Protein AF-A0A7S2V1C2-F1 (afdb_monomer_lite)

Sequence (111 aa):
KQDGMVNLHDRGDHCLAPGCNRSAKFGPPGGKSRSYCAQHKQAGMLHVEGCQAEGCSTRACYGLPGKKKTSCAKHKQDGMVPYRPPSYLNRKRDGNLQAARQDYEEEMQAA

Radius of gyration: 17.14 Å; chains: 1; bounding box: 34×41×41 Å

pLDDT: mean 80.81, std 12.83, range [32.84, 92.0]

InterPro domains:
  IPR036290 Phenylalanine zipper superfamily [G3DSA:6.10.140.110] (31-84)
  IPR043822 EsV-1-7 cysteine-rich motif [PF19114] (15-48)
  IPR043822 EsV-1-7 cysteine-rich motif [PF19114] (51-81)
  IPR043822 EsV-1-7 cysteine-rich motif [SM01425] (15-50)
  IPR043822 EsV-1-7 cysteine-rich motif [SM01425] (51-94)

Foldseek 3Di:
DDDDPDPPVCQQQFAQDPPGRHGFFWDAPPDCGGHHDPVPHDPRIAGSQFAQDPPGRHHFQWDAVPDRGRHHPVRDDPRIDGDDPQPLVVCVVVVNNVVSVVSVVVVVVVD

Organism: NCBI:txid94617

Secondary structure (DSSP, 8-state):
-------GGGTTTB-SSTT--SBP-EE-TT-S---B-TTTPPTT-EETTB--STT--SBP-EE-TTS-EEE-TTSPPTTPEEP---HHHHHHHTT-HHHHHHHHHHHHH--

Structure (mmCIF, N/CA/C/O backbone):
data_AF-A0A7S2V1C2-F1
#
_entry.id   AF-A0A7S2V1C2-F1
#
loop_
_atom_site.group_PDB
_atom_site.id
_atom_site.type_symbol
_atom_site.label_atom_id
_atom_site.label_alt_id
_atom_site.label_comp_id
_atom_site.label_asym_id
_atom_site.label_entity_id
_atom_site.label_seq_id
_atom_site.pdbx_PDB_ins_code
_atom_site.Cartn_x
_atom_site.Cartn_y
_atom_site.Cartn_z
_atom_site.occupancy
_atom_site.B_iso_or_equiv
_atom_site.auth_seq_id
_atom_site.auth_comp_id
_atom_site.auth_asym_id
_atom_site.auth_atom_id
_atom_site.pdbx_PDB_model_num
ATOM 1 N N . LYS A 1 1 ? 17.771 24.064 -19.333 1.00 37.62 1 LYS A N 1
ATOM 2 C CA . LYS A 1 1 ? 16.741 23.131 -18.818 1.00 37.62 1 LYS A CA 1
ATOM 3 C C . LYS A 1 1 ? 17.353 22.475 -17.593 1.00 37.62 1 LYS A C 1
ATOM 5 O O . LYS A 1 1 ? 18.344 21.782 -17.755 1.00 37.62 1 LYS A O 1
ATOM 10 N N . GLN A 1 2 ? 16.924 22.872 -16.396 1.00 32.84 2 GLN A N 1
ATOM 11 C CA . GLN A 1 2 ? 17.536 22.424 -15.143 1.00 32.84 2 GLN A CA 1
ATOM 12 C C . GLN A 1 2 ? 16.941 21.055 -14.803 1.00 32.84 2 GLN A C 1
ATOM 14 O O . GLN A 1 2 ? 15.787 20.973 -14.396 1.00 32.84 2 GLN A O 1
ATOM 19 N N . ASP A 1 3 ? 17.696 19.997 -15.074 1.00 41.78 3 ASP A N 1
ATOM 20 C CA . ASP A 1 3 ? 17.308 18.607 -14.834 1.00 41.78 3 ASP A CA 1
ATOM 21 C C . ASP A 1 3 ? 18.092 18.139 -13.603 1.00 41.78 3 ASP A C 1
ATOM 23 O O . ASP A 1 3 ? 19.310 17.985 -13.676 1.00 41.78 3 ASP A O 1
ATOM 27 N N . GLY A 1 4 ? 17.449 18.054 -12.432 1.00 49.16 4 GLY A N 1
ATOM 28 C CA . GLY A 1 4 ? 18.178 17.628 -11.229 1.00 49.16 4 GLY A CA 1
ATOM 29 C C . GLY A 1 4 ? 17.611 17.969 -9.853 1.00 49.16 4 GLY A C 1
ATOM 30 O O . GLY A 1 4 ? 18.319 17.775 -8.871 1.00 49.16 4 GLY A O 1
ATOM 31 N N . MET A 1 5 ? 16.368 18.437 -9.719 1.00 47.06 5 MET A N 1
ATOM 32 C CA . MET A 1 5 ? 15.685 18.406 -8.418 1.00 47.06 5 MET A CA 1
ATOM 33 C C . MET A 1 5 ? 14.858 17.127 -8.321 1.00 47.06 5 MET A C 1
ATOM 35 O O . MET A 1 5 ? 13.684 17.102 -8.679 1.00 47.06 5 MET A O 1
ATOM 39 N N . VAL A 1 6 ? 15.480 16.049 -7.842 1.00 48.53 6 VAL A N 1
ATOM 40 C CA . VAL A 1 6 ? 14.724 14.881 -7.379 1.00 48.53 6 VAL A CA 1
ATOM 41 C C . VAL A 1 6 ? 14.106 15.238 -6.033 1.00 48.53 6 VAL A C 1
ATOM 43 O O . VAL A 1 6 ? 14.807 15.448 -5.042 1.00 48.53 6 VAL A O 1
ATOM 46 N N . ASN A 1 7 ? 12.783 15.360 -5.991 1.00 46.06 7 ASN A N 1
ATOM 47 C CA . ASN A 1 7 ? 12.073 15.519 -4.733 1.00 46.06 7 ASN A CA 1
ATOM 48 C C . ASN A 1 7 ? 12.355 14.267 -3.888 1.00 46.06 7 ASN A C 1
ATOM 50 O O . ASN A 1 7 ? 12.106 13.140 -4.312 1.00 46.06 7 ASN A O 1
ATOM 54 N N . LEU A 1 8 ? 12.904 14.433 -2.682 1.00 49.12 8 LEU A N 1
ATOM 55 C CA . LEU A 1 8 ? 13.249 13.306 -1.799 1.00 49.12 8 LEU A CA 1
ATOM 56 C C . LEU A 1 8 ? 12.016 12.476 -1.378 1.00 49.12 8 LEU A C 1
ATOM 58 O O . LEU A 1 8 ? 12.180 11.350 -0.907 1.00 49.12 8 LEU A O 1
ATOM 62 N N . HIS A 1 9 ? 10.806 13.009 -1.597 1.00 52.34 9 HIS A N 1
ATOM 63 C CA . HIS A 1 9 ? 9.518 12.318 -1.476 1.00 52.34 9 HIS A CA 1
ATOM 64 C C . HIS A 1 9 ? 9.250 11.289 -2.593 1.00 52.34 9 HIS A C 1
ATOM 66 O O . HIS A 1 9 ? 8.423 10.404 -2.403 1.00 52.34 9 HIS A O 1
ATOM 72 N N . ASP A 1 10 ? 9.964 11.348 -3.722 1.00 52.03 10 ASP A N 1
ATOM 73 C CA . ASP A 1 10 ? 9.718 10.502 -4.901 1.00 52.03 10 ASP A CA 1
ATOM 74 C C . ASP A 1 10 ? 10.513 9.194 -4.907 1.00 52.03 10 ASP A C 1
ATOM 76 O O . ASP A 1 10 ? 10.408 8.415 -5.861 1.00 52.03 10 ASP A O 1
ATOM 80 N N . ARG A 1 11 ? 11.295 8.919 -3.849 1.00 53.66 11 ARG A N 1
ATOM 81 C CA . ARG A 1 11 ? 12.110 7.698 -3.714 1.00 53.66 11 ARG A CA 1
ATOM 82 C C . ARG A 1 11 ? 11.224 6.457 -3.578 1.00 53.66 11 ARG A C 1
ATOM 84 O O . ARG A 1 11 ? 10.991 5.932 -2.496 1.00 53.66 11 ARG A O 1
ATOM 91 N N . GLY A 1 12 ? 10.733 5.991 -4.718 1.00 59.06 12 GLY A N 1
ATOM 92 C CA . GLY A 1 12 ? 9.948 4.777 -4.885 1.00 59.06 12 GLY A CA 1
ATOM 93 C C . GLY A 1 12 ? 8.535 5.010 -5.404 1.00 59.06 12 GLY A C 1
ATOM 94 O O . GLY A 1 12 ? 7.859 4.030 -5.680 1.00 59.06 12 GLY A O 1
ATOM 95 N N . ASP A 1 13 ? 8.048 6.245 -5.541 1.00 68.88 13 ASP A N 1
ATOM 96 C CA . ASP A 1 13 ? 6.705 6.471 -6.100 1.00 68.88 13 ASP A CA 1
ATOM 97 C C . ASP A 1 13 ? 6.678 6.424 -7.623 1.00 68.88 13 ASP A C 1
ATOM 99 O O . ASP A 1 13 ? 5.623 6.152 -8.181 1.00 68.88 13 ASP A O 1
ATOM 103 N N . HIS A 1 14 ? 7.814 6.607 -8.297 1.00 81.44 14 HIS A N 1
ATOM 104 C CA . HIS A 1 14 ? 7.900 6.730 -9.751 1.00 81.44 14 HIS A CA 1
ATOM 105 C C . HIS A 1 14 ? 8.545 5.503 -10.397 1.00 81.44 14 HIS A C 1
ATOM 107 O O . HIS A 1 14 ? 9.359 4.805 -9.795 1.00 81.44 14 HIS A O 1
ATOM 113 N N . CYS A 1 15 ? 8.145 5.218 -11.633 1.00 86.75 15 CYS A N 1
ATOM 114 C CA . CYS A 1 15 ? 8.686 4.127 -12.427 1.00 86.75 15 CYS A CA 1
ATOM 115 C C . CYS A 1 15 ? 10.177 4.352 -12.705 1.00 86.75 15 CYS A C 1
ATOM 117 O O . CYS A 1 15 ? 10.545 5.388 -13.243 1.00 86.75 15 CYS A O 1
ATOM 119 N N . LEU A 1 16 ? 11.018 3.342 -12.467 1.00 85.56 16 LEU A N 1
ATOM 120 C CA . LEU A 1 16 ? 12.459 3.390 -12.766 1.00 85.56 16 LEU A CA 1
ATOM 121 C C . LEU A 1 16 ? 12.792 3.395 -14.270 1.00 85.56 16 LEU A C 1
ATOM 123 O O . LEU A 1 16 ? 13.960 3.384 -14.646 1.00 85.56 16 LEU A O 1
ATOM 127 N N . ALA A 1 17 ? 11.784 3.375 -15.143 1.00 84.31 17 ALA A N 1
ATOM 128 C CA . ALA A 1 17 ? 12.009 3.385 -16.581 1.00 84.31 17 ALA A CA 1
ATOM 129 C C . ALA A 1 17 ? 12.382 4.808 -17.032 1.00 84.31 17 ALA A C 1
ATOM 131 O O . ALA A 1 17 ? 11.709 5.759 -16.618 1.00 84.31 17 ALA A O 1
ATOM 132 N N . PRO A 1 18 ? 13.408 4.969 -17.886 1.00 82.81 18 PRO A N 1
ATOM 133 C CA . PRO A 1 18 ? 13.881 6.284 -18.302 1.00 82.81 18 PRO A CA 1
ATOM 134 C C . PRO A 1 18 ? 12.756 7.074 -18.983 1.00 82.81 18 PRO A C 1
ATOM 136 O O . PRO A 1 18 ? 12.085 6.569 -19.881 1.00 82.81 18 PRO A O 1
ATOM 139 N N . GLY A 1 19 ? 12.523 8.306 -18.523 1.00 83.44 19 GLY A N 1
ATOM 140 C CA . GLY A 1 19 ? 11.469 9.184 -19.046 1.00 83.44 19 GLY A CA 1
ATOM 141 C C . GLY A 1 19 ? 10.036 8.818 -18.629 1.00 83.44 19 GLY A C 1
ATOM 142 O O . GLY A 1 19 ? 9.083 9.375 -19.175 1.00 83.44 19 GLY A O 1
ATOM 143 N N . CYS A 1 20 ? 9.839 7.892 -17.682 1.00 84.56 20 CYS A N 1
ATOM 144 C CA . CYS A 1 20 ? 8.506 7.496 -17.232 1.00 84.56 20 CYS A CA 1
ATOM 145 C C . CYS A 1 20 ? 8.099 8.173 -15.913 1.00 84.56 20 CYS A C 1
ATOM 147 O O . CYS A 1 20 ? 8.486 7.737 -14.835 1.00 84.56 20 CYS A O 1
ATOM 149 N N . ASN A 1 21 ? 7.180 9.137 -15.986 1.00 82.75 21 ASN A N 1
ATOM 150 C CA . ASN A 1 21 ? 6.618 9.813 -14.804 1.00 82.75 21 ASN A CA 1
ATOM 151 C C . ASN A 1 21 ? 5.396 9.092 -14.203 1.00 82.75 21 ASN A C 1
ATOM 153 O O . ASN A 1 21 ? 4.600 9.683 -13.478 1.00 82.75 21 ASN A O 1
ATOM 157 N N . ARG A 1 22 ? 5.179 7.814 -14.541 1.00 86.06 22 ARG A N 1
ATOM 158 C CA . ARG A 1 22 ? 4.061 7.039 -13.982 1.00 86.06 22 ARG A CA 1
ATOM 159 C C . ARG A 1 22 ? 4.433 6.469 -12.630 1.00 86.06 22 ARG A C 1
ATOM 161 O O . ARG A 1 22 ? 5.571 6.051 -12.434 1.00 86.06 22 ARG A O 1
ATOM 168 N N . SER A 1 23 ? 3.442 6.324 -11.755 1.00 85.25 23 SER A N 1
ATOM 169 C CA . SER A 1 23 ? 3.705 5.754 -10.443 1.00 85.25 23 SER A CA 1
ATOM 170 C C . SER A 1 23 ? 4.129 4.285 -10.523 1.00 85.25 23 SER A C 1
ATOM 172 O O . SER A 1 23 ? 3.473 3.475 -11.196 1.00 85.25 23 SER A O 1
ATOM 174 N N . ALA A 1 24 ? 5.195 3.930 -9.810 1.00 88.25 24 ALA A N 1
ATOM 175 C CA . ALA A 1 24 ? 5.595 2.549 -9.616 1.00 88.25 24 ALA A CA 1
ATOM 176 C C . ALA A 1 24 ? 4.575 1.838 -8.720 1.00 88.25 24 ALA A C 1
ATOM 178 O O . ALA A 1 24 ? 4.162 2.337 -7.676 1.00 88.25 24 ALA A O 1
ATOM 179 N N . LYS A 1 25 ? 4.137 0.655 -9.143 1.00 88.31 25 LYS A N 1
ATOM 180 C CA . LYS A 1 25 ? 3.166 -0.178 -8.407 1.00 88.31 25 LYS A CA 1
ATOM 181 C C . LYS A 1 25 ? 3.578 -1.647 -8.350 1.00 88.31 25 LYS A C 1
ATOM 183 O O . LYS A 1 25 ? 3.035 -2.405 -7.549 1.00 88.31 25 LYS A O 1
ATOM 188 N N . PHE A 1 26 ? 4.524 -2.035 -9.199 1.00 88.69 26 PHE A N 1
ATOM 189 C CA . PHE A 1 26 ? 4.998 -3.398 -9.368 1.00 88.69 26 PHE A CA 1
ATOM 190 C C . PHE A 1 26 ? 6.429 -3.518 -8.861 1.00 88.69 26 PHE A C 1
ATOM 192 O O . PHE A 1 26 ? 7.232 -2.592 -9.020 1.00 88.69 26 PHE A O 1
ATOM 199 N N . GLY A 1 27 ? 6.728 -4.656 -8.252 1.00 88.44 27 GLY A N 1
ATOM 200 C CA . GLY A 1 27 ? 8.020 -4.959 -7.657 1.00 88.44 27 GLY A CA 1
ATOM 201 C C . GLY A 1 27 ? 8.277 -6.465 -7.600 1.00 88.44 27 GLY A C 1
ATOM 202 O O . GLY A 1 27 ? 7.455 -7.252 -8.086 1.00 88.44 27 GLY A O 1
ATOM 203 N N . PRO A 1 28 ? 9.425 -6.871 -7.038 1.00 84.69 28 PRO A N 1
ATOM 204 C CA . PRO A 1 28 ? 9.753 -8.278 -6.865 1.00 84.69 28 PRO A CA 1
ATOM 205 C C . PRO A 1 28 ? 8.761 -8.968 -5.909 1.00 84.69 28 PRO A C 1
ATOM 207 O O . PRO A 1 28 ? 8.268 -8.332 -4.969 1.00 84.69 28 PRO A O 1
ATOM 210 N N . PRO A 1 29 ? 8.464 -10.263 -6.120 1.00 79.94 29 PRO A N 1
ATOM 211 C CA . PRO A 1 29 ? 7.591 -11.022 -5.230 1.00 79.94 29 PRO A CA 1
ATOM 212 C C . PRO A 1 29 ? 8.164 -11.039 -3.805 1.00 79.94 29 PRO A C 1
ATOM 214 O O . PRO A 1 29 ? 9.361 -11.225 -3.609 1.00 79.94 29 PRO A O 1
ATOM 217 N N . GLY A 1 30 ? 7.317 -10.789 -2.803 1.00 73.06 30 GLY A N 1
ATOM 218 C CA . GLY A 1 30 ? 7.729 -10.690 -1.393 1.00 73.06 30 GLY A CA 1
ATOM 219 C C . GLY A 1 30 ? 8.427 -9.375 -1.007 1.00 73.06 30 GLY A C 1
ATOM 220 O O . GLY A 1 30 ? 8.681 -9.140 0.175 1.00 73.06 30 GLY A O 1
ATOM 221 N N . GLY A 1 31 ? 8.701 -8.489 -1.969 1.00 74.31 31 GLY A N 1
ATOM 222 C CA . GLY A 1 31 ? 9.282 -7.173 -1.721 1.00 74.31 31 GLY A CA 1
ATOM 223 C C . GLY A 1 31 ? 8.242 -6.123 -1.323 1.00 74.31 31 GLY A C 1
ATOM 224 O O . GLY A 1 31 ? 7.118 -6.112 -1.819 1.00 74.31 31 GLY A O 1
ATOM 225 N N . LYS A 1 32 ? 8.638 -5.185 -0.453 1.00 72.62 32 LYS A N 1
ATOM 226 C CA . LYS A 1 32 ? 7.861 -3.963 -0.146 1.00 72.62 32 LYS A CA 1
ATOM 227 C C . LYS A 1 32 ? 8.206 -2.794 -1.079 1.00 72.62 32 LYS A C 1
ATOM 229 O O . LYS A 1 32 ? 7.598 -1.731 -0.986 1.00 72.62 32 LYS A O 1
ATOM 234 N N . SER A 1 33 ? 9.200 -2.969 -1.946 1.00 81.00 33 SER A N 1
ATOM 235 C CA . SER A 1 33 ? 9.676 -1.958 -2.883 1.00 81.00 33 SER A CA 1
ATOM 236 C C . SER A 1 33 ? 8.897 -2.020 -4.195 1.00 81.00 33 SER A C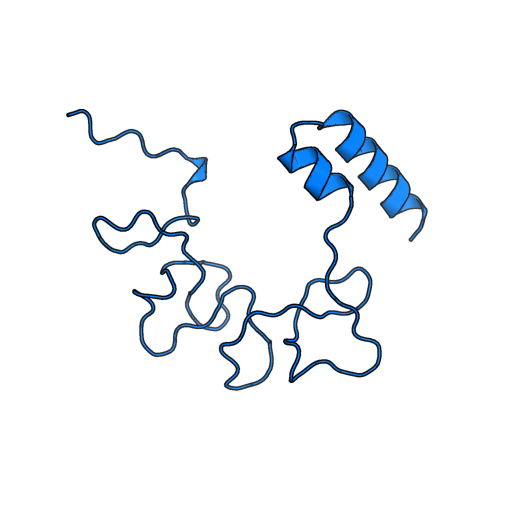 1
ATOM 238 O O . SER A 1 33 ? 8.752 -3.069 -4.818 1.00 81.00 33 SER A O 1
ATOM 240 N N . ARG A 1 34 ? 8.405 -0.859 -4.622 1.00 86.31 34 ARG A N 1
ATOM 241 C CA . ARG A 1 34 ? 7.798 -0.625 -5.936 1.00 86.31 34 ARG A CA 1
ATOM 242 C C . ARG A 1 34 ? 8.865 -0.027 -6.848 1.00 86.31 34 ARG A C 1
ATOM 244 O O . ARG A 1 34 ? 9.540 0.923 -6.468 1.00 86.31 34 ARG A O 1
ATOM 251 N N . SER A 1 35 ? 9.012 -0.605 -8.032 1.00 86.75 35 SER A N 1
ATOM 252 C CA . SER A 1 35 ? 10.099 -0.290 -8.966 1.00 86.75 35 SER A CA 1
ATOM 253 C C . SER A 1 35 ? 9.574 0.114 -10.343 1.00 86.75 35 SER A C 1
ATOM 255 O O . SER A 1 35 ? 10.130 1.001 -10.984 1.00 86.75 35 SER A O 1
ATOM 257 N N . TYR A 1 36 ? 8.466 -0.482 -10.794 1.00 88.00 36 TYR A N 1
ATOM 258 C CA . TYR A 1 36 ? 7.953 -0.275 -12.150 1.00 88.00 36 TYR A CA 1
ATOM 259 C C . TYR A 1 36 ? 6.447 -0.011 -12.183 1.00 88.00 36 TYR A C 1
ATOM 261 O O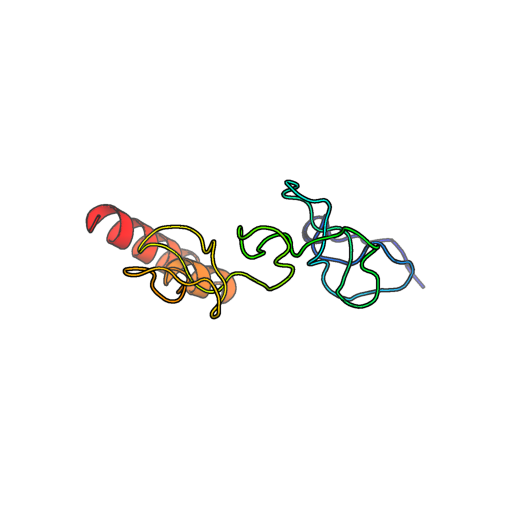 . TYR A 1 36 ? 5.690 -0.410 -11.292 1.00 88.00 36 TYR A O 1
ATOM 269 N N . CYS A 1 37 ? 5.992 0.691 -13.221 1.00 90.12 37 CYS A N 1
ATOM 270 C CA . CYS A 1 37 ? 4.571 0.892 -13.500 1.00 90.12 37 CYS A CA 1
ATOM 271 C C . CYS A 1 37 ? 3.980 -0.300 -14.276 1.00 90.12 37 CYS A C 1
ATOM 273 O O . CYS A 1 37 ? 4.699 -1.200 -14.695 1.00 90.12 37 CYS A O 1
ATOM 275 N N . ALA A 1 38 ? 2.665 -0.301 -14.512 1.00 87.31 38 ALA A N 1
ATOM 276 C CA . ALA A 1 38 ? 1.985 -1.397 -15.216 1.00 87.31 38 ALA A CA 1
ATOM 277 C C . ALA A 1 38 ? 2.503 -1.650 -16.643 1.00 87.31 38 ALA A C 1
ATOM 279 O O . ALA A 1 38 ? 2.430 -2.781 -17.111 1.00 87.31 38 ALA A O 1
ATOM 280 N N . GLN A 1 39 ? 3.013 -0.611 -17.317 1.00 88.94 39 GLN A N 1
ATOM 281 C CA . GLN A 1 39 ? 3.545 -0.712 -18.681 1.00 88.94 39 GLN A CA 1
ATOM 282 C C . GLN A 1 39 ? 4.986 -1.230 -18.713 1.00 88.94 39 GLN A C 1
ATOM 284 O O . GLN A 1 39 ? 5.356 -1.924 -19.648 1.00 88.94 39 GLN A O 1
ATOM 289 N N . HIS A 1 40 ? 5.786 -0.904 -17.697 1.00 89.38 40 HIS A N 1
ATOM 290 C CA . HIS A 1 40 ? 7.207 -1.260 -17.636 1.00 89.38 40 HIS A CA 1
ATOM 291 C C . HIS A 1 40 ? 7.499 -2.382 -16.637 1.00 89.38 40 HIS A C 1
ATOM 293 O O . HIS A 1 40 ? 8.653 -2.606 -16.284 1.00 89.38 40 HIS A O 1
ATOM 299 N N . LYS A 1 41 ? 6.468 -3.069 -16.134 1.00 87.00 41 LYS A N 1
ATOM 300 C CA . LYS A 1 41 ? 6.659 -4.217 -15.247 1.00 87.00 41 LYS A CA 1
ATOM 301 C C . LYS A 1 41 ? 7.415 -5.315 -15.999 1.00 87.00 41 LYS A C 1
ATOM 303 O O . LYS A 1 41 ? 7.103 -5.609 -17.151 1.00 87.00 41 LYS A O 1
ATOM 308 N N . GLN A 1 42 ? 8.380 -5.939 -15.336 1.00 86.00 42 GLN A N 1
ATOM 309 C CA . GLN A 1 42 ? 9.080 -7.100 -15.879 1.00 86.00 42 GLN A CA 1
ATOM 310 C C . GLN A 1 42 ? 8.287 -8.386 -15.606 1.00 86.00 42 GLN A C 1
ATOM 312 O O . GLN A 1 42 ? 7.416 -8.428 -14.728 1.00 86.00 42 GLN A O 1
ATOM 317 N N . ALA A 1 43 ? 8.579 -9.446 -16.363 1.00 83.38 43 ALA A N 1
ATOM 318 C CA . ALA A 1 43 ? 8.009 -10.766 -16.112 1.00 83.38 43 ALA A CA 1
ATOM 319 C C . ALA A 1 43 ? 8.368 -11.235 -14.690 1.00 83.38 43 ALA A C 1
ATOM 321 O O . ALA A 1 43 ? 9.498 -11.069 -14.241 1.00 83.38 43 ALA A O 1
ATOM 322 N N . GLY A 1 44 ? 7.385 -11.772 -13.965 1.00 82.00 44 GLY A N 1
ATOM 323 C CA . GLY A 1 44 ? 7.546 -12.183 -12.565 1.00 82.00 44 GLY A CA 1
ATOM 324 C C . GLY A 1 44 ? 7.340 -11.072 -11.529 1.00 82.00 44 GLY A C 1
ATOM 325 O O . GLY A 1 44 ? 7.271 -11.371 -10.339 1.00 82.00 44 GLY A O 1
ATOM 326 N N . MET A 1 45 ? 7.175 -9.808 -11.938 1.00 87.38 45 MET A N 1
ATOM 327 C CA . MET A 1 45 ? 6.827 -8.738 -10.999 1.00 87.38 45 MET A CA 1
ATOM 328 C C . MET A 1 45 ? 5.348 -8.758 -10.633 1.00 87.38 45 MET A C 1
ATOM 330 O O . MET A 1 45 ? 4.464 -8.842 -11.492 1.00 87.38 45 MET A O 1
ATOM 334 N N . LEU A 1 46 ? 5.083 -8.590 -9.342 1.00 85.88 46 LEU A N 1
ATOM 335 C CA . LEU A 1 46 ? 3.739 -8.538 -8.787 1.00 85.88 46 LEU A CA 1
ATOM 336 C C . LEU A 1 46 ? 3.422 -7.131 -8.299 1.00 85.88 46 LEU A C 1
ATOM 338 O O . LEU A 1 46 ? 4.305 -6.307 -8.054 1.00 85.88 46 LEU A O 1
ATOM 342 N N . HIS A 1 47 ? 2.129 -6.842 -8.183 1.00 86.44 47 HIS A N 1
ATOM 343 C CA . HIS A 1 47 ? 1.690 -5.624 -7.521 1.00 86.44 47 HIS A CA 1
ATOM 344 C C . HIS A 1 47 ? 2.142 -5.678 -6.052 1.00 86.44 47 HIS A C 1
ATOM 346 O O . HIS A 1 47 ? 1.873 -6.668 -5.377 1.00 86.44 47 HIS A O 1
ATOM 352 N N . VAL A 1 48 ? 2.806 -4.631 -5.549 1.00 84.69 48 VAL A N 1
ATOM 353 C CA . VAL A 1 48 ? 3.384 -4.627 -4.183 1.00 84.69 48 VAL A CA 1
ATOM 354 C C . VAL A 1 48 ? 2.296 -4.728 -3.110 1.00 84.69 48 VAL A C 1
ATOM 356 O O . VAL A 1 48 ? 2.442 -5.435 -2.122 1.00 84.69 48 VAL A O 1
ATOM 359 N N . GLU A 1 49 ? 1.152 -4.076 -3.335 1.00 85.00 49 GLU A N 1
ATOM 360 C CA . GLU A 1 49 ? -0.074 -4.283 -2.547 1.00 85.00 49 GLU A CA 1
ATOM 361 C C . GLU A 1 49 ? -1.015 -5.280 -3.248 1.00 85.00 49 GLU A C 1
ATOM 363 O O . GLU A 1 49 ? -2.181 -4.983 -3.528 1.00 85.00 49 GLU A O 1
ATOM 368 N N . GLY A 1 50 ? -0.453 -6.383 -3.731 1.00 87.44 50 GLY A N 1
ATOM 369 C CA . GLY A 1 50 ? -1.156 -7.415 -4.484 1.00 87.44 50 GLY A CA 1
ATOM 370 C C . GLY A 1 50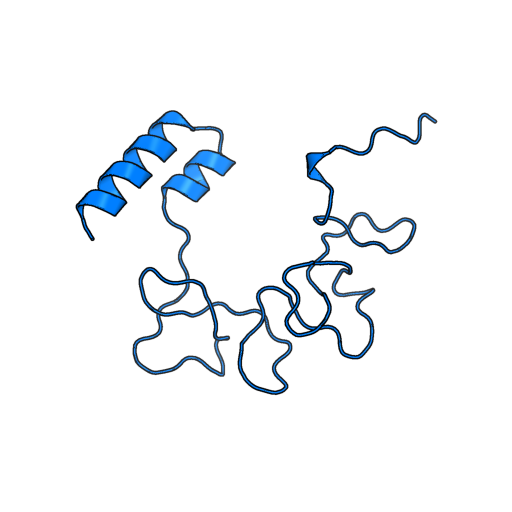 ? -1.943 -8.365 -3.591 1.00 87.44 50 GLY A C 1
ATOM 371 O O . GLY A 1 50 ? -1.804 -8.371 -2.370 1.00 87.44 50 GLY A O 1
ATOM 372 N N . CYS A 1 51 ? -2.795 -9.164 -4.220 1.00 88.88 51 CYS A N 1
ATOM 373 C CA . CYS A 1 51 ? -3.433 -10.296 -3.574 1.00 88.88 51 CYS A CA 1
ATOM 374 C C . CYS A 1 51 ? -2.377 -11.330 -3.171 1.00 88.88 51 CYS A C 1
ATOM 376 O O . CYS A 1 51 ? -1.509 -11.666 -3.968 1.00 88.88 51 CYS A O 1
ATOM 378 N N . GLN A 1 52 ? -2.492 -11.864 -1.959 1.00 85.12 52 GLN A N 1
ATOM 379 C CA . GLN A 1 52 ? -1.563 -12.850 -1.410 1.00 85.12 52 GLN A CA 1
ATOM 380 C C . GLN A 1 52 ? -1.818 -14.282 -1.914 1.00 85.12 52 GLN A C 1
ATOM 382 O O . GLN A 1 52 ? -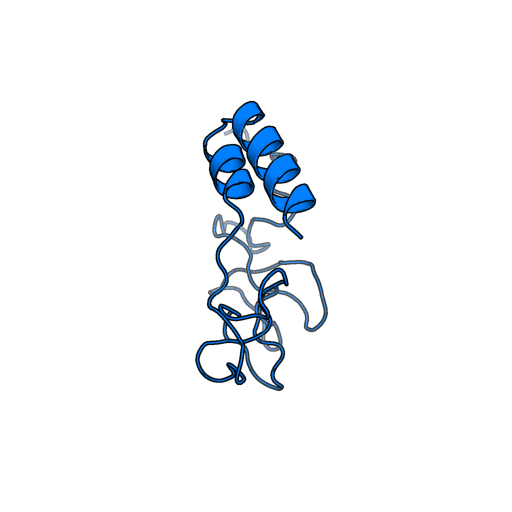1.106 -15.201 -1.526 1.00 85.12 52 GLN A O 1
ATOM 387 N N . ALA A 1 53 ? -2.834 -14.478 -2.760 1.00 83.75 53 ALA A N 1
ATOM 388 C CA . ALA A 1 53 ? -3.115 -15.764 -3.384 1.00 83.75 53 ALA A CA 1
ATOM 389 C C . ALA A 1 53 ? -2.033 -16.118 -4.414 1.00 83.75 53 ALA A C 1
ATOM 391 O O . ALA A 1 53 ? -1.601 -15.259 -5.191 1.00 83.75 53 ALA A O 1
ATOM 392 N N . GLU A 1 54 ? -1.629 -17.388 -4.444 1.00 81.75 54 GLU A N 1
ATOM 393 C CA . GLU A 1 54 ? -0.596 -17.875 -5.357 1.00 81.75 54 GLU A CA 1
ATOM 394 C C . GLU A 1 54 ? -0.969 -17.607 -6.822 1.00 81.75 54 GLU A C 1
ATOM 396 O O . GLU A 1 54 ? -2.104 -17.810 -7.252 1.00 81.75 54 GLU A O 1
ATOM 401 N N . GLY A 1 55 ? -0.019 -17.064 -7.588 1.00 79.88 55 GLY A N 1
ATOM 402 C CA . GLY A 1 55 ? -0.231 -16.691 -8.991 1.00 79.88 55 GLY A CA 1
ATOM 403 C C . GLY A 1 55 ? -1.131 -15.466 -9.217 1.00 79.88 55 GLY A C 1
ATOM 404 O O . GLY A 1 55 ? -1.364 -15.081 -10.367 1.00 79.88 55 GLY A O 1
ATOM 405 N N . CYS A 1 56 ? -1.625 -14.800 -8.167 1.00 84.75 56 CYS A N 1
ATOM 406 C CA . CYS A 1 56 ? -2.479 -13.631 -8.332 1.00 84.75 56 CYS A CA 1
ATOM 407 C C . CYS A 1 56 ? -1.663 -12.337 -8.463 1.00 84.75 56 CYS A C 1
ATOM 409 O O . CYS A 1 56 ? -1.083 -11.827 -7.512 1.00 84.75 56 CYS A O 1
ATOM 411 N N . SER A 1 57 ? -1.699 -11.727 -9.647 1.00 80.56 57 SER A N 1
ATOM 412 C CA . SER A 1 57 ? -1.085 -10.414 -9.910 1.00 80.56 57 SER A CA 1
ATOM 413 C C . SER A 1 57 ? -2.056 -9.235 -9.737 1.00 80.56 57 SER A C 1
ATOM 415 O O . SER A 1 57 ? -1.730 -8.091 -10.065 1.00 80.56 57 SER A O 1
ATOM 417 N N . THR A 1 58 ? -3.263 -9.498 -9.226 1.00 86.56 58 THR A N 1
ATOM 418 C CA . THR A 1 58 ? -4.304 -8.478 -9.035 1.00 86.56 58 THR A CA 1
ATOM 419 C C . THR A 1 58 ? -4.061 -7.702 -7.744 1.00 86.56 58 THR A C 1
ATOM 421 O O . THR A 1 58 ? -3.648 -8.274 -6.740 1.00 86.56 58 THR A O 1
ATOM 424 N N . ARG A 1 59 ? -4.359 -6.400 -7.744 1.00 87.88 59 ARG A N 1
ATOM 425 C CA . ARG A 1 59 ? -4.307 -5.558 -6.540 1.00 87.88 59 ARG A CA 1
ATOM 426 C C . ARG A 1 59 ? -5.249 -6.088 -5.448 1.00 87.88 59 ARG A C 1
ATOM 428 O O . ARG A 1 59 ? -6.394 -6.440 -5.737 1.00 87.88 59 ARG A O 1
ATOM 435 N N . ALA A 1 60 ? -4.786 -6.095 -4.200 1.00 90.12 60 ALA A N 1
ATOM 436 C CA . ALA A 1 60 ? -5.637 -6.380 -3.054 1.00 90.12 60 ALA A CA 1
ATOM 437 C C . ALA A 1 60 ? -6.542 -5.181 -2.731 1.00 90.12 60 ALA A C 1
ATOM 439 O O . ALA A 1 60 ? -6.089 -4.035 -2.666 1.00 90.12 60 ALA A O 1
ATOM 440 N N . CYS A 1 61 ? -7.822 -5.468 -2.508 1.00 91.44 61 CYS A N 1
ATOM 441 C CA . CYS A 1 61 ? -8.861 -4.494 -2.157 1.00 91.44 61 CYS A CA 1
ATOM 442 C C . CYS A 1 61 ? -9.661 -4.906 -0.911 1.00 91.44 61 CYS A C 1
ATOM 444 O O . CYS A 1 61 ? -10.383 -4.080 -0.363 1.00 91.44 61 CYS A O 1
ATOM 446 N N . TYR A 1 62 ? -9.531 -6.156 -0.467 1.00 91.75 62 TYR A N 1
ATOM 447 C CA . TYR A 1 62 ? -10.229 -6.734 0.676 1.00 91.75 62 TYR A CA 1
ATOM 448 C C . TYR A 1 62 ? -9.217 -7.172 1.731 1.00 91.75 62 TYR A C 1
ATOM 450 O O . TYR A 1 62 ? -8.093 -7.572 1.406 1.00 91.75 62 TYR A O 1
ATOM 458 N N . GLY A 1 63 ? -9.612 -7.086 2.993 1.00 90.50 63 GLY A N 1
ATOM 459 C CA . GLY A 1 63 ? -8.815 -7.530 4.128 1.00 90.50 63 GLY A CA 1
ATOM 460 C C . GLY A 1 63 ? -9.690 -7.739 5.354 1.00 90.50 63 GLY A C 1
ATOM 461 O O . GLY A 1 63 ? -10.894 -7.489 5.326 1.00 90.50 63 GLY A O 1
ATOM 462 N N . LEU A 1 64 ? -9.080 -8.208 6.436 1.00 87.38 64 LEU A N 1
ATOM 463 C CA . LEU A 1 64 ? -9.764 -8.283 7.724 1.00 87.38 64 LEU A CA 1
ATOM 464 C C . LEU A 1 64 ? -10.023 -6.866 8.270 1.00 87.38 64 LEU A C 1
ATOM 466 O O . LEU A 1 64 ? -9.215 -5.966 8.009 1.00 87.38 64 LEU A O 1
ATOM 470 N N . PRO A 1 65 ? -11.116 -6.653 9.024 1.00 82.69 65 PRO A N 1
ATOM 471 C CA . PRO A 1 65 ? -11.406 -5.359 9.638 1.00 82.69 65 PRO A CA 1
ATOM 472 C C . PRO A 1 65 ? -10.223 -4.895 10.502 1.00 82.69 65 PRO A C 1
ATOM 474 O O . PRO A 1 65 ? -9.622 -5.685 11.227 1.00 82.69 65 PRO A O 1
ATOM 477 N N . GLY A 1 66 ? -9.826 -3.628 10.349 1.00 77.12 66 GLY A N 1
ATOM 478 C CA . GLY A 1 66 ? -8.662 -3.045 11.034 1.00 77.12 66 GLY A CA 1
ATOM 479 C C . GLY A 1 66 ? -7.288 -3.509 10.524 1.00 77.12 66 GLY A C 1
ATOM 480 O O . GLY A 1 66 ? -6.263 -3.007 10.982 1.00 77.12 66 GLY A O 1
ATOM 481 N N . LYS A 1 67 ? -7.220 -4.438 9.560 1.00 82.50 67 LYS A N 1
ATOM 482 C CA . LYS A 1 67 ? -5.956 -4.936 8.992 1.00 82.50 67 LYS A CA 1
ATOM 483 C C . LYS A 1 67 ? -5.715 -4.419 7.575 1.00 82.50 67 LYS A C 1
ATOM 485 O O . LYS A 1 67 ? -6.574 -3.836 6.915 1.00 82.50 67 LYS A O 1
ATOM 490 N N . LYS A 1 68 ? -4.490 -4.638 7.090 1.00 81.38 68 LYS A N 1
ATOM 491 C CA . LYS A 1 68 ? -4.117 -4.333 5.704 1.00 81.38 68 LYS A CA 1
ATOM 492 C C . LYS A 1 68 ? -4.882 -5.239 4.737 1.00 81.38 68 LYS A C 1
ATOM 494 O O . LYS A 1 68 ? -5.192 -6.385 5.050 1.00 81.38 68 LYS A O 1
ATOM 499 N N . LYS A 1 69 ? -5.142 -4.716 3.540 1.00 88.94 69 LYS A N 1
ATOM 500 C CA . LYS A 1 69 ? -5.704 -5.478 2.422 1.00 88.94 69 LYS A CA 1
ATOM 501 C C . LYS A 1 69 ? -4.726 -6.561 1.960 1.00 88.94 69 LYS A C 1
ATOM 503 O O . LYS A 1 69 ? -3.556 -6.269 1.725 1.00 88.94 69 LYS A O 1
ATOM 508 N N . THR A 1 70 ? -5.222 -7.782 1.811 1.00 88.38 70 THR A N 1
ATOM 509 C CA . THR A 1 70 ? -4.441 -8.968 1.413 1.00 88.38 70 THR A CA 1
ATOM 510 C C . THR A 1 70 ? -5.091 -9.736 0.266 1.00 88.38 70 THR A C 1
ATOM 512 O O . THR A 1 70 ? -4.417 -10.509 -0.410 1.00 88.38 70 THR A O 1
ATOM 515 N N . SER A 1 71 ? -6.371 -9.488 -0.022 1.00 90.31 71 SER A N 1
ATOM 516 C CA . SER A 1 71 ? -7.140 -10.242 -1.014 1.00 90.31 71 SER A CA 1
ATOM 517 C C . SER A 1 71 ? -7.762 -9.346 -2.080 1.00 90.31 71 SER A C 1
ATOM 519 O O . SER A 1 71 ? -8.135 -8.198 -1.830 1.00 90.31 71 SER A O 1
ATOM 521 N N . CYS A 1 72 ? -7.880 -9.853 -3.307 1.00 92.00 72 CYS A N 1
ATOM 522 C CA . CYS A 1 72 ? -8.653 -9.202 -4.368 1.00 92.00 72 CYS A CA 1
ATOM 523 C C . CYS A 1 72 ? -10.130 -9.628 -4.306 1.00 92.00 72 CYS A C 1
ATOM 525 O O . CYS A 1 72 ? -10.496 -10.514 -3.542 1.00 92.00 72 CYS A O 1
ATOM 527 N N . ALA A 1 73 ? -10.982 -9.032 -5.145 1.00 89.62 73 ALA A N 1
ATOM 528 C CA . ALA A 1 73 ? -12.412 -9.361 -5.193 1.00 89.62 73 ALA A CA 1
ATOM 529 C C . ALA A 1 73 ? -12.701 -10.847 -5.479 1.00 89.62 73 ALA A C 1
ATOM 531 O O . ALA A 1 73 ? -13.710 -11.367 -5.014 1.00 89.62 73 ALA A O 1
ATOM 532 N N . LYS A 1 74 ? -11.808 -11.520 -6.221 1.00 90.00 74 LYS A N 1
ATOM 533 C CA . LYS A 1 74 ? -11.924 -12.946 -6.564 1.00 90.00 74 LYS A CA 1
ATOM 534 C C . LYS A 1 74 ? -11.487 -13.879 -5.433 1.00 90.00 74 LYS A C 1
ATOM 536 O O . LYS A 1 74 ? -11.993 -14.986 -5.347 1.00 90.00 74 LYS A O 1
ATOM 541 N N . HIS A 1 75 ? -10.567 -13.435 -4.578 1.00 90.12 75 HIS A N 1
ATOM 542 C CA . HIS A 1 75 ? -9.983 -14.234 -3.491 1.00 90.12 75 HIS A CA 1
ATOM 543 C C . HIS A 1 75 ? -10.384 -13.711 -2.107 1.00 90.12 75 HIS A C 1
ATOM 545 O O . HIS A 1 75 ? -9.668 -13.908 -1.125 1.00 90.12 75 HIS A O 1
ATOM 551 N N . LYS A 1 76 ? -11.498 -12.978 -2.021 1.00 88.25 76 LYS A N 1
ATOM 552 C CA . LYS A 1 76 ? -12.044 -12.560 -0.731 1.00 88.25 76 LYS A CA 1
ATOM 553 C C . LYS A 1 76 ? -12.521 -13.807 0.023 1.00 88.25 76 LYS A C 1
ATOM 555 O O . LYS A 1 76 ? -13.191 -14.654 -0.560 1.00 88.25 76 LYS A O 1
ATOM 560 N N . GLN A 1 77 ? -12.156 -13.913 1.293 1.00 87.69 77 GLN A N 1
ATOM 561 C CA . GLN A 1 77 ? -12.654 -14.953 2.193 1.00 87.69 77 GLN A CA 1
ATOM 562 C C . GLN A 1 77 ? -13.842 -14.421 2.999 1.00 87.69 77 GLN A C 1
ATOM 564 O O . GLN A 1 77 ? -14.072 -13.208 3.051 1.00 87.69 77 GLN A O 1
ATOM 569 N N . ASP A 1 78 ? -14.587 -15.329 3.624 1.00 84.94 78 ASP A N 1
ATOM 570 C CA . ASP A 1 78 ? -15.693 -14.965 4.504 1.00 84.94 78 ASP A CA 1
ATOM 571 C C . ASP A 1 78 ? -15.185 -14.125 5.690 1.00 84.94 78 ASP A C 1
ATOM 573 O O . ASP A 1 78 ? -14.106 -14.377 6.231 1.00 84.94 78 ASP A O 1
ATOM 577 N N . GLY A 1 79 ? -15.902 -13.051 6.023 1.00 83.56 79 GLY A N 1
ATOM 578 C CA . GLY A 1 79 ? -15.464 -12.054 7.009 1.00 83.56 79 GLY A CA 1
ATOM 579 C C . GLY A 1 79 ? -14.464 -10.995 6.510 1.00 83.56 79 GLY A C 1
ATOM 580 O O . GLY A 1 79 ? -14.126 -10.080 7.264 1.00 83.56 79 GLY A O 1
ATOM 581 N N . MET A 1 80 ? -14.002 -11.045 5.252 1.00 90.56 80 MET A N 1
ATOM 582 C CA . MET A 1 80 ? -13.188 -9.960 4.683 1.00 90.56 80 MET A CA 1
ATOM 583 C C . MET A 1 80 ? -14.049 -8.788 4.211 1.00 90.56 80 MET A C 1
ATOM 585 O O . MET A 1 80 ? -14.969 -8.939 3.405 1.00 90.56 80 MET A O 1
ATOM 589 N N . VAL A 1 81 ? -13.676 -7.585 4.637 1.00 89.19 81 VAL A N 1
ATOM 590 C CA . VAL A 1 81 ? -14.345 -6.332 4.276 1.00 89.19 81 VAL A CA 1
ATOM 591 C C . VAL A 1 81 ? -13.532 -5.558 3.232 1.00 89.19 81 VAL A C 1
ATOM 593 O O . VAL A 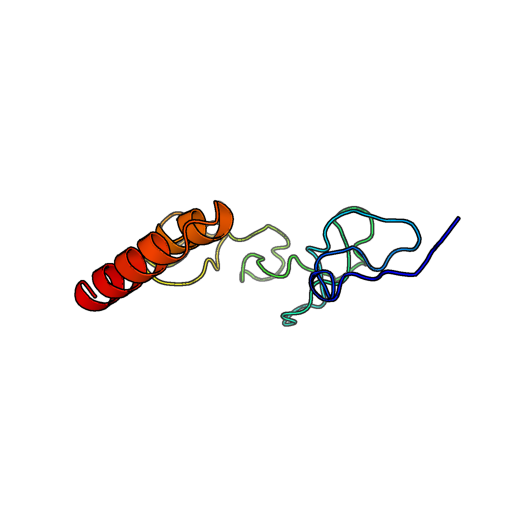1 81 ? -12.308 -5.725 3.141 1.00 89.19 81 VAL A O 1
ATOM 596 N N . PRO A 1 82 ? -14.175 -4.717 2.400 1.00 87.31 82 PRO A N 1
ATOM 597 C CA . PRO A 1 82 ? -13.449 -3.802 1.529 1.00 87.31 82 PRO A CA 1
ATOM 598 C C . PRO A 1 82 ? -12.579 -2.862 2.370 1.00 87.31 82 PRO A C 1
ATOM 600 O O . PRO A 1 82 ? -13.044 -2.277 3.348 1.00 87.31 82 PRO A O 1
ATOM 603 N N . TYR A 1 83 ? -11.317 -2.701 1.975 1.00 86.56 83 TYR A N 1
ATOM 604 C CA . TYR A 1 83 ? -10.387 -1.831 2.682 1.00 86.56 83 TYR A CA 1
ATOM 605 C C . TYR A 1 83 ? -10.823 -0.376 2.549 1.00 86.56 83 TYR A C 1
ATOM 607 O O . TYR A 1 83 ? -10.826 0.192 1.453 1.00 86.56 83 TYR A O 1
ATOM 615 N N . ARG A 1 84 ? -11.153 0.228 3.687 1.00 83.12 84 ARG A N 1
ATOM 616 C CA . ARG A 1 84 ? -11.372 1.663 3.809 1.00 83.12 84 ARG A CA 1
ATOM 617 C C . ARG A 1 84 ? -10.206 2.244 4.600 1.00 83.12 84 ARG A C 1
ATOM 619 O O . ARG A 1 84 ? -9.944 1.758 5.699 1.00 83.12 84 ARG A O 1
ATOM 626 N N . PRO A 1 85 ? -9.464 3.214 4.040 1.00 77.56 85 PRO A N 1
ATOM 627 C CA . PRO A 1 85 ? -8.446 3.893 4.817 1.00 77.56 85 PRO A CA 1
ATOM 628 C C . PRO A 1 85 ? -9.129 4.610 5.993 1.00 77.56 85 PRO A C 1
ATOM 630 O O . PRO A 1 85 ? -10.193 5.202 5.782 1.00 77.56 85 PRO A O 1
ATOM 633 N N . PRO A 1 86 ? -8.527 4.568 7.190 1.00 81.00 86 PRO A N 1
ATOM 634 C CA . PRO A 1 86 ? -8.957 5.375 8.323 1.00 81.00 86 PRO A CA 1
ATOM 635 C C . PRO A 1 86 ? -9.142 6.849 7.958 1.00 81.00 86 PRO A C 1
ATOM 637 O O . PRO A 1 86 ? -8.431 7.369 7.080 1.00 81.00 86 PRO A O 1
ATOM 640 N N . SER A 1 87 ? -10.078 7.533 8.619 1.00 84.62 87 SER A N 1
ATOM 641 C CA . SER A 1 87 ? -10.418 8.923 8.284 1.00 84.62 87 SER A CA 1
ATOM 642 C C . SER A 1 87 ? -9.206 9.847 8.409 1.00 84.62 87 SER A C 1
ATOM 644 O O . SER A 1 87 ? -8.987 10.690 7.528 1.00 84.62 87 SER A O 1
ATOM 646 N N . TYR A 1 88 ? -8.330 9.591 9.387 1.00 84.81 88 TYR A N 1
ATOM 647 C CA . TYR A 1 88 ? -7.118 10.376 9.582 1.00 84.81 88 TYR A CA 1
ATOM 648 C C . TYR A 1 88 ? -6.180 10.389 8.368 1.00 84.81 88 TYR A C 1
ATOM 650 O O . TYR A 1 88 ? -5.519 11.396 8.105 1.00 84.81 88 TYR A O 1
ATOM 658 N N .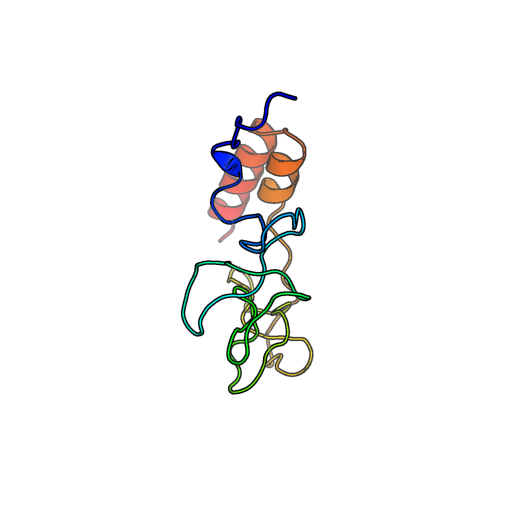 LEU A 1 89 ? -6.101 9.297 7.596 1.00 83.50 89 LEU A N 1
ATOM 659 C CA . LEU A 1 89 ? -5.249 9.247 6.402 1.00 83.50 89 LEU A CA 1
ATOM 660 C C . LEU A 1 89 ? -5.771 10.172 5.302 1.00 83.50 89 LEU A C 1
ATOM 662 O O . LEU A 1 89 ? -4.973 10.813 4.615 1.00 83.50 89 LEU A O 1
ATOM 666 N N . ASN A 1 90 ? -7.095 10.268 5.153 1.00 82.88 90 ASN A N 1
ATOM 667 C CA . ASN A 1 90 ? -7.708 11.196 4.204 1.00 82.88 90 ASN A CA 1
ATOM 668 C C . ASN A 1 90 ? -7.436 12.643 4.638 1.00 82.88 90 ASN A C 1
ATOM 670 O O . ASN A 1 90 ? -6.934 13.431 3.841 1.00 82.88 90 ASN A O 1
ATOM 674 N N . ARG A 1 91 ? -7.619 12.950 5.931 1.00 85.88 91 ARG A N 1
ATOM 675 C CA . ARG A 1 91 ? -7.317 14.273 6.504 1.00 85.88 91 ARG A CA 1
ATOM 676 C C . ARG A 1 91 ? -5.855 14.687 6.317 1.00 85.88 91 ARG A C 1
ATOM 678 O O . ARG A 1 91 ? -5.601 15.836 5.966 1.00 85.88 91 ARG A O 1
ATOM 685 N N . LYS A 1 92 ? -4.895 13.761 6.470 1.00 81.12 92 LYS A N 1
ATOM 686 C CA . LYS A 1 92 ? -3.472 14.027 6.169 1.00 81.12 92 LYS A CA 1
ATOM 687 C C . LYS A 1 92 ? -3.251 14.402 4.707 1.00 81.12 92 LYS A C 1
ATOM 689 O O . LYS A 1 92 ? -2.490 15.326 4.439 1.00 81.12 92 LYS A O 1
ATOM 694 N N . ARG A 1 93 ? -3.904 13.704 3.773 1.00 79.50 93 ARG A N 1
ATOM 695 C CA . ARG A 1 93 ? -3.804 14.004 2.336 1.00 79.50 93 ARG A CA 1
ATOM 696 C C . ARG A 1 93 ? -4.370 15.384 2.003 1.00 79.50 93 ARG A C 1
ATOM 698 O O . ARG A 1 93 ? -3.800 16.076 1.169 1.00 79.50 93 ARG A O 1
ATOM 705 N N . ASP A 1 94 ? -5.440 15.779 2.682 1.00 83.75 94 ASP A N 1
ATOM 706 C CA . ASP A 1 94 ? -6.078 17.087 2.509 1.00 83.75 94 ASP A CA 1
ATOM 707 C C . ASP A 1 94 ? -5.343 18.214 3.276 1.00 83.75 94 ASP A C 1
ATOM 709 O O . ASP A 1 94 ? -5.772 19.364 3.254 1.00 83.75 94 ASP A O 1
ATOM 713 N N . GLY A 1 95 ? -4.236 17.901 3.968 1.00 86.06 95 GLY A N 1
ATOM 714 C CA . GLY A 1 95 ? -3.417 18.857 4.723 1.00 86.06 95 GLY A CA 1
ATOM 715 C C . GLY A 1 95 ? -3.921 19.175 6.137 1.00 86.06 95 GLY A C 1
ATOM 716 O O . GLY A 1 95 ? -3.273 19.924 6.866 1.00 86.06 95 GLY A O 1
ATOM 717 N N . ASN A 1 96 ? -5.036 18.584 6.573 1.00 88.88 96 ASN A N 1
ATOM 718 C CA . ASN A 1 96 ? -5.611 18.806 7.901 1.00 88.88 96 ASN A CA 1
ATOM 719 C C . ASN A 1 96 ? -4.990 17.858 8.946 1.00 88.88 96 ASN A C 1
ATOM 721 O O . ASN A 1 96 ? -5.591 16.869 9.373 1.00 88.88 96 ASN A O 1
ATOM 725 N N . LEU A 1 97 ? -3.748 18.153 9.338 1.00 87.50 97 LEU A N 1
ATOM 726 C CA . LEU A 1 97 ? -2.957 17.317 10.251 1.00 87.50 97 LEU A CA 1
ATOM 727 C C . LEU A 1 97 ? -3.536 17.235 11.671 1.00 87.50 97 LEU A C 1
ATOM 729 O O . LEU A 1 97 ? -3.364 16.214 12.335 1.00 87.50 97 LEU A O 1
ATOM 733 N N . GLN A 1 98 ? -4.213 18.287 12.138 1.00 89.44 98 GLN A N 1
ATOM 734 C CA . GLN A 1 98 ? -4.750 18.344 13.498 1.00 89.44 98 GLN A CA 1
ATOM 735 C C . GLN A 1 98 ? -6.000 17.472 13.646 1.00 89.44 98 GLN A C 1
ATOM 737 O O . GLN A 1 98 ? -6.041 16.648 14.556 1.00 89.44 98 GLN A O 1
ATOM 742 N N . ALA A 1 99 ? -6.939 17.547 12.694 1.00 88.62 99 ALA A N 1
ATOM 743 C CA . ALA A 1 99 ? -8.077 16.625 12.649 1.00 88.62 99 ALA A CA 1
ATOM 744 C C . ALA A 1 99 ? -7.615 15.177 12.439 1.00 88.62 99 ALA A C 1
ATOM 746 O O . ALA A 1 99 ? -8.114 14.269 13.086 1.00 88.62 99 ALA A O 1
ATOM 747 N N . ALA A 1 100 ? -6.594 14.949 11.600 1.00 89.06 100 ALA A N 1
ATOM 748 C CA . ALA A 1 100 ? -6.027 13.612 11.447 1.00 89.06 100 ALA A CA 1
ATOM 749 C C . ALA A 1 100 ? -5.499 13.034 12.771 1.00 89.06 100 ALA A C 1
ATOM 751 O O . ALA A 1 100 ? -5.608 11.840 13.027 1.00 89.06 100 ALA A O 1
ATOM 752 N N . ARG A 1 101 ? -4.879 13.861 13.613 1.00 89.56 101 ARG A N 1
ATOM 753 C CA . ARG A 1 101 ? -4.375 13.390 14.902 1.00 89.56 101 ARG A CA 1
ATOM 754 C C . ARG A 1 101 ? -5.513 13.000 15.848 1.00 89.56 101 ARG A C 1
ATOM 756 O O . ARG A 1 101 ? -5.405 11.960 16.483 1.00 89.56 101 ARG A O 1
ATOM 763 N N . GLN A 1 102 ? -6.575 13.801 15.890 1.00 89.88 102 GLN A N 1
ATOM 764 C CA . GLN A 1 102 ? -7.762 13.532 16.704 1.00 89.88 102 GLN A CA 1
ATOM 765 C C . GLN A 1 102 ? -8.445 12.235 16.267 1.00 89.88 102 GLN A C 1
ATOM 767 O O . GLN A 1 102 ? -8.567 11.324 17.077 1.00 89.88 102 GLN A O 1
ATOM 772 N N . ASP A 1 103 ? -8.741 12.105 14.970 1.00 87.75 103 ASP A N 1
ATOM 773 C CA . ASP A 1 103 ? -9.337 10.900 14.387 1.00 87.75 103 ASP A CA 1
ATOM 774 C C . ASP A 1 103 ? -8.528 9.633 14.746 1.00 87.75 103 ASP A C 1
ATOM 776 O O . ASP A 1 103 ? -9.093 8.607 15.109 1.00 87.75 103 ASP A O 1
ATOM 780 N N . TYR A 1 104 ? -7.191 9.699 14.674 1.00 87.06 104 TYR A N 1
ATOM 781 C CA . TYR A 1 104 ? -6.326 8.573 15.044 1.00 87.06 104 TYR A CA 1
ATOM 782 C C . TYR A 1 104 ? -6.426 8.225 16.536 1.00 87.06 104 TYR A C 1
ATOM 784 O O . TYR A 1 104 ? -6.485 7.050 16.890 1.00 87.06 104 TYR A O 1
ATOM 792 N N . GLU A 1 105 ? -6.403 9.229 17.414 1.00 88.44 105 GLU A N 1
ATOM 793 C CA . GLU A 1 105 ? -6.491 9.027 18.864 1.00 88.44 105 GLU A CA 1
ATOM 794 C C . GLU A 1 105 ? -7.851 8.420 19.258 1.00 88.44 105 GLU A C 1
ATOM 796 O O . GLU A 1 105 ? -7.881 7.477 20.049 1.00 88.44 105 GLU A O 1
ATOM 801 N N . GLU A 1 106 ? -8.949 8.878 18.651 1.00 86.94 106 GLU A N 1
ATOM 802 C CA . GLU A 1 106 ? -10.303 8.343 18.866 1.00 86.94 106 GLU A CA 1
ATOM 803 C C . GLU A 1 106 ? -10.446 6.899 18.358 1.00 86.94 106 GLU A C 1
ATOM 805 O O . GLU A 1 106 ? -10.965 6.035 19.067 1.00 86.94 106 GLU A O 1
ATOM 810 N N . GLU A 1 107 ? -9.935 6.599 17.159 1.00 81.25 107 GLU A N 1
ATOM 811 C CA . GLU A 1 107 ? -9.956 5.241 16.599 1.00 81.25 107 GLU A CA 1
ATOM 812 C C . GLU A 1 107 ? -9.138 4.248 17.444 1.00 81.25 107 GLU A C 1
ATOM 814 O O . GLU A 1 107 ? -9.530 3.088 17.566 1.00 81.25 107 GLU A O 1
ATOM 819 N N . MET A 1 108 ? -8.018 4.677 18.042 1.00 79.69 108 MET A N 1
ATOM 820 C CA . MET A 1 108 ? -7.209 3.824 18.928 1.00 79.69 108 MET A CA 1
ATOM 821 C C . MET A 1 108 ? -7.856 3.595 20.300 1.00 79.69 108 MET A C 1
ATOM 823 O O . MET A 1 108 ? -7.558 2.592 20.940 1.00 79.69 108 MET A O 1
ATOM 827 N N . GLN A 1 109 ? -8.714 4.504 20.766 1.00 80.19 109 GLN A N 1
ATOM 828 C CA . GLN A 1 109 ? -9.462 4.346 22.021 1.00 80.19 109 GLN A CA 1
ATOM 829 C C . GLN A 1 109 ? -10.708 3.461 21.863 1.00 80.19 109 GLN A C 1
ATOM 831 O O . GLN A 1 109 ? -11.209 2.935 22.855 1.00 80.19 109 GLN A O 1
ATOM 836 N N . ALA A 1 110 ? -11.210 3.298 20.636 1.00 68.00 110 ALA A N 1
ATOM 837 C CA . ALA A 1 110 ? -12.395 2.500 20.321 1.00 68.00 110 ALA A CA 1
ATOM 838 C C . ALA A 1 110 ? -12.102 1.019 19.982 1.00 68.00 110 ALA A C 1
ATOM 840 O O . ALA A 1 110 ? -13.045 0.268 19.720 1.00 68.00 110 ALA A O 1
ATOM 841 N N . ALA A 1 111 ? -10.827 0.614 19.947 1.00 60.41 111 ALA A N 1
ATOM 842 C CA . ALA A 1 111 ? -10.355 -0.731 19.593 1.00 60.41 111 ALA A CA 1
ATOM 843 C C . ALA A 1 111 ? -9.908 -1.534 20.823 1.00 60.41 111 ALA A C 1
ATOM 845 O O . ALA A 1 111 ? -10.148 -2.763 20.819 1.00 60.41 111 ALA A O 1
#